Protein AF-A0A2T0RS73-F1 (afdb_monomer_lite)

pLDDT: mean 80.48, std 13.81, range [35.84, 95.81]

Structure (mmCIF, N/CA/C/O backbone):
data_AF-A0A2T0RS73-F1
#
_entry.id   AF-A0A2T0RS73-F1
#
loop_
_atom_site.group_PDB
_atom_site.id
_atom_site.type_symbol
_atom_site.label_atom_id
_atom_site.label_alt_id
_atom_site.label_comp_id
_atom_site.label_asym_id
_atom_site.label_entity_id
_atom_site.label_seq_id
_atom_site.pdbx_PDB_ins_code
_atom_site.Cartn_x
_atom_site.Cartn_y
_atom_site.Cartn_z
_atom_site.occupancy
_atom_site.B_iso_or_equiv
_atom_site.auth_seq_id
_atom_site.auth_comp_id
_atom_site.auth_asym_id
_atom_site.auth_atom_id
_atom_site.pdbx_PDB_model_num
ATOM 1 N N . MET A 1 1 ? 9.088 -9.699 -27.373 1.00 35.84 1 MET A N 1
ATOM 2 C CA . MET A 1 1 ? 8.085 -8.783 -26.798 1.00 35.84 1 MET A CA 1
ATOM 3 C C . MET A 1 1 ? 8.768 -8.154 -25.604 1.00 35.84 1 MET A C 1
ATOM 5 O O . MET A 1 1 ? 8.962 -8.860 -24.631 1.00 35.84 1 MET A O 1
ATOM 9 N N . ASN A 1 2 ? 9.248 -6.916 -25.718 1.00 44.59 2 ASN A N 1
ATOM 10 C CA . ASN A 1 2 ? 9.993 -6.263 -24.635 1.00 44.59 2 ASN A CA 1
ATOM 11 C C . ASN A 1 2 ? 9.218 -5.017 -24.199 1.00 44.59 2 ASN A C 1
ATOM 13 O O . ASN A 1 2 ? 9.668 -3.902 -24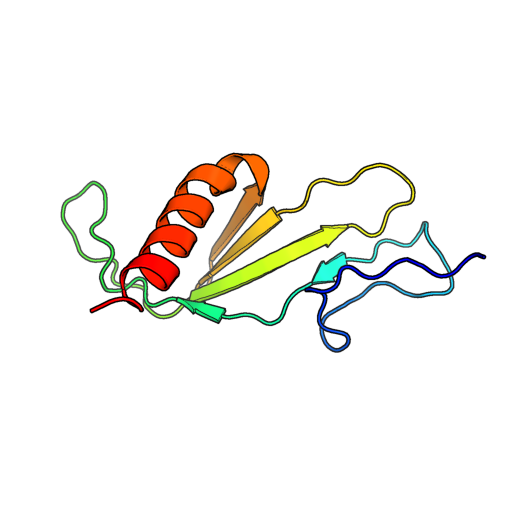.426 1.00 44.59 2 ASN A O 1
ATOM 17 N N . GLY A 1 3 ? 8.008 -5.229 -23.684 1.00 56.97 3 GLY A N 1
ATOM 18 C CA . GLY A 1 3 ? 7.313 -4.238 -22.866 1.00 56.97 3 GLY A CA 1
ATOM 19 C C . GLY A 1 3 ? 7.499 -4.636 -21.408 1.00 56.97 3 GLY A C 1
ATOM 20 O O . GLY A 1 3 ? 7.559 -5.834 -21.118 1.00 56.97 3 GLY A O 1
ATOM 21 N N . ILE A 1 4 ? 7.646 -3.663 -20.515 1.00 68.56 4 ILE A N 1
ATOM 22 C CA . ILE A 1 4 ? 7.609 -3.942 -19.082 1.00 68.56 4 ILE A CA 1
ATOM 23 C C . ILE A 1 4 ? 6.179 -4.379 -18.756 1.00 68.56 4 ILE A C 1
ATOM 25 O O . ILE A 1 4 ? 5.224 -3.717 -19.156 1.00 68.56 4 ILE A O 1
ATOM 29 N N . ASP A 1 5 ? 6.020 -5.538 -18.118 1.00 79.19 5 ASP A N 1
ATOM 30 C CA . ASP A 1 5 ? 4.693 -6.022 -17.745 1.00 79.19 5 ASP A CA 1
ATOM 31 C C . ASP A 1 5 ? 4.211 -5.248 -16.517 1.00 79.19 5 ASP A C 1
ATOM 33 O O . ASP A 1 5 ? 4.897 -5.202 -15.494 1.00 79.19 5 ASP A O 1
ATOM 37 N N . HIS A 1 6 ? 3.052 -4.602 -16.629 1.00 84.56 6 HIS A N 1
ATOM 38 C CA . HIS A 1 6 ? 2.472 -3.836 -15.534 1.00 84.56 6 HIS A CA 1
ATOM 39 C C . HIS A 1 6 ? 1.470 -4.708 -14.780 1.00 84.56 6 HIS A C 1
ATOM 41 O O . HIS A 1 6 ? 0.495 -5.171 -15.379 1.00 84.56 6 HIS A O 1
ATOM 47 N N . PRO A 1 7 ? 1.634 -4.877 -13.456 1.00 87.62 7 PRO A N 1
ATOM 48 C CA . PRO A 1 7 ? 0.630 -5.553 -12.654 1.00 87.62 7 PRO A CA 1
ATOM 49 C C . PRO A 1 7 ? -0.737 -4.877 -12.795 1.00 87.62 7 PRO A C 1
ATOM 51 O O . PRO A 1 7 ? -0.829 -3.651 -12.853 1.00 87.62 7 PRO A O 1
ATOM 54 N N . THR A 1 8 ? -1.818 -5.656 -12.775 1.00 91.31 8 THR A N 1
ATOM 55 C CA . THR A 1 8 ? -3.192 -5.141 -12.948 1.00 91.31 8 THR A CA 1
ATOM 56 C C . THR A 1 8 ? -3.617 -4.128 -11.881 1.00 91.31 8 THR A C 1
ATOM 58 O O . THR A 1 8 ? -4.512 -3.323 -12.120 1.00 91.31 8 THR A O 1
ATOM 61 N N . TRP A 1 9 ? -2.975 -4.148 -10.712 1.00 91.44 9 TRP A N 1
ATOM 62 C CA . TRP A 1 9 ? -3.186 -3.193 -9.621 1.00 91.44 9 TRP A CA 1
ATOM 63 C C . TRP A 1 9 ? -2.354 -1.906 -9.754 1.00 91.44 9 TRP A C 1
ATOM 65 O O . TRP A 1 9 ? -2.532 -0.977 -8.964 1.00 91.44 9 TRP A O 1
ATOM 75 N N . CYS A 1 10 ? -1.418 -1.842 -10.704 1.00 93.00 10 CYS A N 1
ATOM 76 C CA . CYS A 1 10 ? -0.532 -0.700 -10.888 1.00 93.00 10 CYS A CA 1
ATOM 77 C C . CYS A 1 10 ? -1.313 0.504 -11.432 1.00 93.00 10 CYS A C 1
ATOM 79 O O . CYS A 1 10 ? -1.971 0.420 -12.467 1.00 93.00 10 CYS A O 1
ATOM 81 N N . SER A 1 11 ? -1.214 1.645 -10.748 1.00 93.38 11 SER A N 1
ATOM 82 C CA . SER A 1 11 ? -1.742 2.916 -11.235 1.00 93.38 11 SER A CA 1
ATOM 83 C C . SER A 1 11 ? -0.791 3.512 -12.275 1.00 93.38 11 SER A C 1
ATOM 85 O O . SER A 1 11 ? 0.348 3.841 -11.930 1.00 93.38 11 SER A O 1
ATOM 87 N N . PRO A 1 12 ? -1.251 3.777 -13.513 1.00 88.88 12 PRO A N 1
ATOM 88 C CA . PRO A 1 12 ? -0.429 4.432 -14.530 1.00 88.88 12 PRO A CA 1
ATOM 89 C C . PRO A 1 12 ? 0.043 5.839 -14.137 1.00 88.88 12 PRO A C 1
ATOM 91 O O . PRO A 1 12 ? 0.998 6.345 -14.710 1.00 88.88 12 PRO A O 1
ATOM 94 N N . ARG A 1 13 ? -0.633 6.495 -13.182 1.00 91.94 13 ARG A N 1
ATOM 95 C CA . ARG A 1 13 ? -0.307 7.865 -12.747 1.00 91.94 13 ARG A CA 1
ATOM 96 C C . ARG A 1 13 ? 0.800 7.920 -11.703 1.00 91.94 13 ARG A C 1
ATOM 98 O O . ARG A 1 13 ? 1.455 8.948 -11.575 1.00 91.94 13 ARG A O 1
ATOM 105 N N . LEU A 1 14 ? 0.951 6.850 -10.928 1.00 91.38 14 LEU A N 1
ATOM 106 C CA . LEU A 1 14 ? 1.881 6.775 -9.798 1.00 91.38 14 LEU A CA 1
ATOM 107 C C . LEU A 1 14 ? 3.045 5.821 -10.067 1.00 91.38 14 LEU A C 1
ATOM 109 O O . LEU A 1 14 ? 4.016 5.807 -9.315 1.00 91.38 14 LEU A O 1
ATOM 113 N N . CYS A 1 15 ? 2.940 5.026 -11.129 1.00 89.44 15 CYS A N 1
ATOM 114 C CA . CYS A 1 15 ? 4.006 4.188 -11.632 1.00 89.44 15 CYS A CA 1
ATOM 115 C C . CYS A 1 15 ? 5.189 5.046 -12.096 1.00 89.44 15 CYS A C 1
ATOM 117 O O . CYS A 1 15 ? 5.032 5.914 -12.952 1.00 89.44 15 CYS A O 1
ATOM 119 N N . THR A 1 16 ? 6.379 4.779 -11.561 1.00 88.50 16 THR A N 1
ATOM 120 C CA . THR A 1 16 ? 7.621 5.467 -11.966 1.00 88.50 16 THR A CA 1
ATOM 121 C C . THR A 1 16 ? 8.464 4.644 -12.936 1.00 88.50 16 THR A C 1
ATOM 123 O O . THR A 1 16 ? 9.558 5.047 -13.320 1.00 88.50 16 THR A O 1
ATOM 126 N N . VAL A 1 17 ? 7.957 3.479 -13.332 1.00 83.12 17 VAL A N 1
ATOM 127 C CA . VAL A 1 17 ? 8.582 2.578 -14.298 1.00 83.12 17 VAL A CA 1
ATOM 128 C C . VAL A 1 17 ? 8.603 3.224 -15.674 1.00 83.12 17 VAL A C 1
ATOM 130 O O . VAL A 1 17 ? 7.568 3.651 -16.179 1.00 83.12 17 VAL A O 1
ATOM 133 N N . VAL A 1 18 ? 9.793 3.296 -16.267 1.00 73.81 18 VAL A N 1
ATOM 134 C CA . VAL A 1 18 ? 10.001 3.855 -17.601 1.00 73.81 18 VAL A CA 1
ATOM 135 C C . VAL A 1 18 ? 10.164 2.702 -18.586 1.00 73.81 18 VAL A C 1
ATOM 137 O O . VAL A 1 18 ? 11.101 1.916 -18.467 1.00 73.81 18 VAL A O 1
ATOM 140 N N . ASP A 1 19 ? 9.282 2.629 -19.586 1.00 63.84 19 ASP A N 1
ATOM 141 C CA . ASP A 1 19 ? 9.218 1.549 -20.591 1.00 63.84 19 ASP A CA 1
ATOM 142 C C . ASP A 1 19 ? 10.520 1.307 -21.370 1.00 63.84 19 ASP A C 1
ATOM 144 O O . ASP A 1 19 ? 10.680 0.285 -22.039 1.00 63.84 19 ASP A O 1
ATOM 148 N N . THR A 1 20 ? 11.457 2.251 -21.327 1.00 60.97 20 THR A N 1
ATOM 149 C CA . THR A 1 20 ? 12.651 2.244 -22.169 1.00 60.97 20 THR A CA 1
ATOM 150 C C . THR A 1 20 ? 13.865 1.575 -21.531 1.00 60.97 20 THR A C 1
ATOM 152 O O . THR A 1 20 ? 14.777 1.212 -22.275 1.00 60.97 20 THR A O 1
ATOM 155 N N . LEU A 1 21 ? 13.911 1.379 -20.204 1.00 56.34 21 LEU A N 1
ATOM 156 C CA . LEU A 1 21 ? 15.090 0.829 -19.518 1.00 56.34 21 LEU A CA 1
ATOM 157 C C . LEU A 1 21 ? 14.700 -0.035 -18.300 1.00 56.34 21 LEU A C 1
ATOM 159 O O . LEU A 1 21 ? 14.438 0.503 -17.227 1.00 56.34 21 LEU A O 1
ATOM 163 N N . PRO A 1 22 ? 14.745 -1.381 -18.398 1.00 52.94 22 PRO A N 1
ATOM 164 C CA . PRO A 1 22 ? 14.428 -2.272 -17.274 1.00 52.94 22 PRO A CA 1
ATOM 165 C C . PRO A 1 22 ? 15.448 -2.218 -16.119 1.00 52.94 22 PRO A C 1
ATOM 167 O O . PRO A 1 22 ? 15.242 -2.862 -15.095 1.00 52.94 22 PRO A O 1
ATOM 170 N N . ALA A 1 23 ? 16.561 -1.492 -16.277 1.00 53.94 23 ALA A N 1
ATOM 171 C CA . ALA A 1 23 ? 17.617 -1.375 -15.271 1.00 53.94 23 ALA A CA 1
ATOM 172 C C . ALA A 1 23 ? 17.521 -0.100 -14.408 1.00 53.94 23 ALA A C 1
ATOM 174 O O . ALA A 1 23 ? 18.105 -0.070 -13.326 1.00 53.94 23 ALA A O 1
ATOM 175 N N . ASP A 1 24 ? 16.759 0.915 -14.833 1.00 53.38 24 ASP A N 1
ATOM 176 C CA . ASP A 1 24 ? 16.803 2.257 -14.233 1.00 53.38 24 ASP A CA 1
ATOM 177 C C . ASP A 1 24 ? 15.635 2.520 -13.264 1.00 53.38 24 ASP A C 1
ATOM 179 O O . ASP A 1 24 ? 14.938 3.528 -13.339 1.00 53.38 24 ASP A O 1
ATOM 183 N N . GLY A 1 25 ? 15.455 1.611 -12.299 1.00 65.69 25 GLY A N 1
ATOM 184 C CA . GLY A 1 25 ? 15.013 1.989 -10.948 1.00 65.69 25 GLY A CA 1
ATOM 185 C C . GLY A 1 25 ? 13.599 2.560 -10.783 1.00 65.69 25 GLY A C 1
ATOM 186 O O . GLY A 1 25 ? 13.405 3.457 -9.964 1.00 65.69 25 GLY A O 1
ATOM 187 N N . GLY A 1 26 ? 12.614 2.037 -11.515 1.00 82.25 26 GLY A N 1
ATOM 188 C CA . GLY A 1 26 ? 11.201 2.372 -11.318 1.00 82.25 26 GLY A CA 1
ATOM 189 C C . GLY A 1 26 ? 10.486 1.487 -10.290 1.00 82.25 26 GLY A C 1
ATOM 190 O O . GLY A 1 26 ? 10.933 0.390 -9.951 1.00 82.25 26 GLY A O 1
ATOM 191 N N . GLU A 1 27 ? 9.326 1.942 -9.826 1.00 89.19 27 GLU A N 1
ATOM 192 C CA . GLU A 1 27 ? 8.448 1.204 -8.921 1.00 89.19 27 GLU A CA 1
ATOM 193 C C . GLU A 1 27 ? 7.015 1.210 -9.472 1.00 89.19 27 GLU A C 1
ATOM 195 O O . GLU A 1 27 ? 6.435 2.261 -9.766 1.00 89.19 27 GLU A O 1
ATOM 200 N N . HIS A 1 28 ? 6.434 0.021 -9.626 1.00 91.31 28 HIS A N 1
ATOM 201 C CA . HIS A 1 28 ? 4.997 -0.128 -9.798 1.00 91.31 28 HIS A CA 1
ATOM 202 C C . HIS A 1 28 ? 4.322 0.254 -8.488 1.00 91.31 28 HIS A C 1
ATOM 204 O O . HIS A 1 28 ? 4.690 -0.259 -7.432 1.00 91.31 28 HIS A O 1
ATOM 210 N N . ARG A 1 29 ? 3.310 1.117 -8.553 1.00 94.38 29 ARG A N 1
ATOM 211 C CA . ARG A 1 29 ? 2.582 1.603 -7.378 1.00 94.38 29 ARG A CA 1
ATOM 212 C C . ARG A 1 29 ? 1.078 1.567 -7.622 1.00 94.38 29 ARG A C 1
ATOM 214 O O . ARG A 1 29 ? 0.641 1.953 -8.702 1.00 94.38 29 ARG A O 1
ATOM 221 N N . SER A 1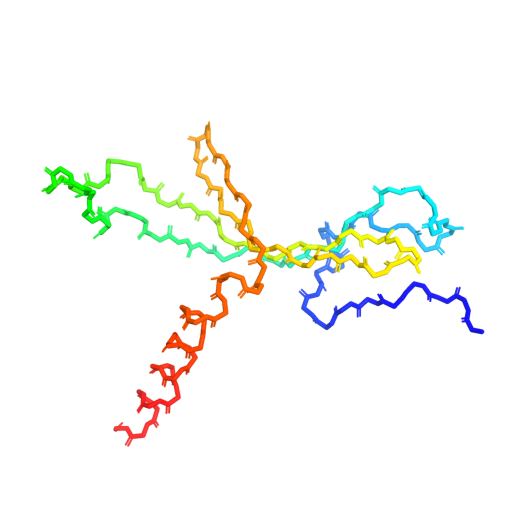 30 ? 0.291 1.102 -6.652 1.00 95.69 30 SER A N 1
ATOM 222 C CA . SER A 1 30 ? -1.178 1.191 -6.698 1.00 95.69 30 SER A CA 1
ATOM 223 C C . SER A 1 30 ? -1.677 2.591 -6.325 1.00 95.69 30 SER A C 1
ATOM 225 O O . SER A 1 30 ? -0.948 3.381 -5.724 1.00 95.69 30 SER A O 1
ATOM 227 N N . GLU A 1 31 ? -2.947 2.889 -6.612 1.00 95.81 31 GLU A N 1
ATOM 228 C CA . GLU A 1 31 ? -3.615 4.032 -5.973 1.00 95.81 31 GLU A CA 1
ATOM 229 C C . GLU A 1 31 ? -3.622 3.855 -4.441 1.00 95.81 31 GLU A C 1
ATOM 231 O O . GLU A 1 31 ? -3.767 2.721 -3.961 1.00 95.81 31 GLU A O 1
ATOM 236 N N . PRO A 1 32 ? -3.450 4.939 -3.665 1.00 94.81 32 PRO A N 1
ATOM 237 C CA . PRO A 1 32 ? -3.556 4.882 -2.219 1.00 94.81 32 PRO A CA 1
ATOM 238 C C . PRO A 1 32 ? -5.012 4.743 -1.776 1.00 94.81 32 PRO A C 1
ATOM 240 O O . PRO A 1 32 ? -5.907 5.420 -2.283 1.00 94.81 32 PRO A O 1
ATOM 243 N N . ILE A 1 33 ? -5.232 3.901 -0.771 1.00 91.62 33 ILE A N 1
ATOM 244 C CA . ILE A 1 33 ? -6.482 3.854 -0.014 1.00 91.62 33 ILE A CA 1
ATOM 245 C C . ILE A 1 33 ? -6.291 4.562 1.323 1.00 91.62 33 ILE A C 1
ATOM 247 O O . ILE A 1 33 ? -5.272 4.389 1.991 1.00 91.62 33 ILE A O 1
ATOM 251 N N . ASN A 1 34 ? -7.280 5.353 1.733 1.00 90.88 34 ASN A N 1
ATOM 252 C CA . ASN A 1 34 ? -7.245 6.012 3.034 1.00 90.88 34 ASN A CA 1
ATOM 253 C C . ASN A 1 34 ? -7.502 4.993 4.146 1.00 90.88 34 ASN A C 1
ATOM 255 O O . ASN A 1 34 ? -8.464 4.228 4.080 1.00 90.88 34 ASN A O 1
ATOM 259 N N . ILE A 1 35 ? -6.680 5.029 5.190 1.00 86.25 35 ILE A N 1
ATOM 260 C CA . ILE A 1 35 ? -6.844 4.201 6.388 1.00 86.25 35 ILE A CA 1
ATOM 261 C C . ILE A 1 35 ? -7.075 5.092 7.605 1.00 86.25 35 ILE A C 1
ATOM 263 O O . ILE A 1 35 ? -6.300 6.007 7.874 1.00 86.25 35 ILE A O 1
ATOM 267 N N . ASP A 1 36 ? -8.137 4.837 8.367 1.00 85.69 36 ASP A N 1
ATOM 268 C CA . ASP A 1 36 ? -8.386 5.561 9.614 1.00 85.69 36 ASP A CA 1
ATOM 269 C C . ASP A 1 36 ? -7.778 4.817 10.805 1.00 85.69 36 ASP A C 1
ATOM 271 O O . ASP A 1 36 ? -8.359 3.882 11.353 1.00 85.69 36 ASP A O 1
ATOM 275 N N . LEU A 1 37 ? -6.591 5.256 11.217 1.00 79.12 37 LEU A N 1
ATOM 276 C CA . LEU A 1 37 ? -5.862 4.649 12.329 1.00 79.12 37 LEU A CA 1
ATOM 277 C C . LEU A 1 37 ? -6.265 5.199 13.705 1.00 79.12 37 LEU A C 1
ATOM 279 O O . LEU A 1 37 ? -5.761 4.716 14.717 1.00 79.12 37 LEU A O 1
ATOM 283 N N . ARG A 1 38 ? -7.207 6.154 13.785 1.00 78.19 38 ARG A N 1
ATOM 284 C CA . ARG A 1 38 ? -7.672 6.719 15.071 1.00 78.19 38 ARG A CA 1
ATOM 285 C C . ARG A 1 38 ? -8.360 5.687 15.959 1.00 78.19 38 ARG A C 1
ATOM 287 O O . ARG A 1 38 ? -8.451 5.878 17.167 1.00 78.19 38 ARG A O 1
ATOM 294 N N . LEU A 1 39 ? -8.860 4.611 15.356 1.00 71.19 39 LEU A N 1
ATOM 295 C CA . LEU A 1 39 ? -9.544 3.517 16.043 1.00 71.19 39 LEU A CA 1
ATOM 296 C C . LEU A 1 39 ? -8.586 2.403 16.489 1.00 71.19 39 LEU A C 1
ATOM 298 O O . LEU A 1 39 ? -9.012 1.468 17.163 1.00 71.19 39 LEU A O 1
ATOM 302 N N . VAL A 1 40 ? -7.296 2.494 16.145 1.00 75.12 40 VAL A N 1
ATOM 303 C CA . VAL A 1 40 ? -6.302 1.495 16.540 1.00 75.12 40 VAL A CA 1
ATOM 304 C C . VAL A 1 40 ? -5.880 1.744 17.984 1.00 75.12 40 VAL A C 1
ATOM 306 O O . VAL A 1 40 ? -5.330 2.796 18.325 1.00 75.12 40 VAL A O 1
ATOM 309 N N . VAL A 1 41 ? -6.141 0.752 18.835 1.00 70.75 41 VAL A N 1
ATOM 310 C CA . VAL A 1 41 ? -5.663 0.707 20.217 1.00 70.75 41 VAL A CA 1
ATOM 311 C C . VAL A 1 41 ? -4.213 0.234 20.200 1.00 70.75 41 VAL A C 1
ATOM 313 O O . VAL A 1 41 ? -3.912 -0.850 19.707 1.00 70.75 41 VAL A O 1
ATOM 316 N N . THR A 1 42 ? -3.304 1.054 20.719 1.00 72.38 42 THR A N 1
ATOM 317 C CA . THR A 1 42 ? -1.895 0.682 20.854 1.00 72.38 42 THR A CA 1
ATOM 318 C C . THR A 1 42 ? -1.701 -0.354 21.962 1.00 72.38 42 THR A C 1
ATOM 320 O O . THR A 1 42 ? -2.570 -0.561 22.811 1.00 72.38 42 THR A O 1
ATOM 323 N N . ASP A 1 43 ? -0.515 -0.954 22.011 1.00 68.38 43 ASP A N 1
ATOM 324 C CA . ASP A 1 43 ? -0.030 -1.834 23.086 1.00 68.38 43 ASP A CA 1
ATOM 325 C C . ASP A 1 43 ? -0.208 -1.259 24.507 1.00 68.38 43 ASP A C 1
ATOM 327 O O . ASP A 1 43 ? -0.235 -1.997 25.490 1.00 68.38 43 ASP A O 1
ATOM 331 N N . ARG A 1 44 ? -0.371 0.063 24.627 1.00 72.44 44 ARG A N 1
ATOM 332 C CA . ARG A 1 44 ? -0.604 0.781 25.889 1.00 72.44 44 ARG A CA 1
ATOM 333 C C . ARG A 1 44 ? -2.074 1.083 26.179 1.00 72.44 44 ARG A C 1
ATOM 335 O O . ARG A 1 44 ? -2.356 1.909 27.046 1.00 72.44 44 ARG A O 1
ATOM 342 N N . GLY A 1 45 ? -3.008 0.486 25.441 1.00 73.19 45 GLY A N 1
ATOM 343 C CA . GLY A 1 45 ? -4.444 0.710 25.624 1.00 73.19 45 GLY A CA 1
ATOM 344 C C . GLY A 1 45 ? -4.899 2.125 25.254 1.00 73.19 45 GLY A C 1
ATOM 345 O O . GLY A 1 45 ? -5.964 2.564 25.682 1.00 73.19 45 GLY A O 1
ATOM 346 N N . ARG A 1 46 ? -4.088 2.873 24.494 1.00 66.31 46 ARG A N 1
ATOM 347 C CA . ARG A 1 46 ? -4.409 4.236 24.055 1.00 66.31 46 ARG A CA 1
ATOM 348 C C . ARG A 1 46 ? -4.790 4.211 22.586 1.00 66.31 46 ARG A C 1
ATOM 350 O O . ARG A 1 46 ? -4.119 3.563 21.793 1.00 66.31 46 ARG A O 1
ATOM 357 N N . LEU A 1 47 ? -5.831 4.951 22.220 1.00 71.19 47 LEU A N 1
ATOM 358 C CA . LEU A 1 47 ? -6.120 5.207 20.812 1.00 71.19 47 LEU A CA 1
ATOM 359 C C . LEU A 1 47 ? -4.967 6.001 20.193 1.00 71.19 47 LEU A C 1
ATOM 361 O O . LEU A 1 47 ? -4.441 6.924 20.828 1.00 71.19 47 LEU A O 1
ATOM 365 N N . SER A 1 48 ? -4.571 5.631 18.976 1.00 67.94 48 SER A N 1
ATOM 366 C CA . SER A 1 48 ? -3.562 6.381 18.234 1.00 67.94 48 SER A CA 1
ATOM 367 C C . SER A 1 48 ? -4.050 7.820 18.004 1.00 67.94 48 SER A C 1
ATOM 369 O O . SER A 1 48 ? -5.114 8.016 17.412 1.00 67.94 48 SER A O 1
ATOM 371 N N . PRO A 1 49 ? -3.304 8.849 18.454 1.00 62.97 49 PRO A N 1
ATOM 372 C CA . PRO A 1 49 ? -3.677 10.239 18.216 1.00 62.97 49 PRO A CA 1
ATOM 373 C C . PRO A 1 49 ? -3.448 10.660 16.757 1.00 62.97 49 PRO A C 1
ATOM 375 O O . PRO A 1 49 ? -3.992 11.679 16.334 1.00 62.97 49 PRO A O 1
ATOM 378 N N . SER A 1 50 ? -2.651 9.906 15.988 1.00 64.38 50 SER A N 1
ATOM 379 C CA . SER A 1 50 ? -2.445 10.156 14.563 1.00 64.38 50 SER A CA 1
ATOM 380 C C . SER A 1 50 ? -3.490 9.419 13.732 1.00 64.38 50 SER A C 1
ATOM 382 O O . SER A 1 50 ? -3.603 8.191 13.745 1.00 64.38 50 SER A O 1
ATOM 384 N N . GLY A 1 51 ? -4.278 10.237 13.037 1.00 69.06 51 GLY A N 1
ATOM 385 C CA . GLY A 1 51 ? -5.324 9.834 12.122 1.00 69.06 51 GLY A CA 1
ATOM 386 C C . GLY A 1 51 ? -4.911 9.897 10.664 1.00 69.06 51 GLY A C 1
ATOM 387 O O . GLY A 1 51 ? -3.885 10.471 10.320 1.00 69.06 51 GLY A O 1
ATOM 388 N N . ILE A 1 52 ? -5.771 9.275 9.863 1.00 80.81 52 ILE A N 1
ATOM 389 C CA . ILE A 1 52 ? -5.782 9.207 8.400 1.00 80.81 52 ILE A CA 1
ATOM 390 C C . ILE A 1 52 ? -4.390 9.011 7.787 1.00 80.81 52 ILE A C 1
ATOM 392 O O . ILE A 1 52 ? -3.662 9.959 7.504 1.00 80.81 52 ILE A O 1
ATOM 396 N N . GLY A 1 53 ? -4.052 7.746 7.563 1.00 88.88 53 GLY A N 1
ATOM 397 C CA . GLY A 1 53 ? -2.928 7.352 6.728 1.00 88.88 53 GLY A CA 1
ATOM 398 C C . GLY A 1 53 ? -3.367 6.968 5.321 1.00 88.88 53 GLY A C 1
ATOM 399 O O . GLY A 1 53 ? -4.547 7.022 4.967 1.00 88.88 53 GLY A O 1
ATOM 400 N N . SER A 1 54 ? -2.405 6.509 4.537 1.00 93.06 54 SER A N 1
ATOM 401 C CA . SER A 1 54 ? -2.615 5.861 3.250 1.00 93.06 54 SER A CA 1
ATOM 402 C C . SER A 1 54 ? -1.971 4.480 3.246 1.00 93.06 54 SER A C 1
ATOM 404 O O . SER A 1 54 ? -0.885 4.297 3.791 1.00 93.06 54 SER A O 1
ATOM 406 N N . ALA A 1 55 ? -2.631 3.517 2.613 1.00 93.50 55 ALA A N 1
ATOM 407 C CA . ALA A 1 55 ? -2.055 2.222 2.284 1.00 93.50 55 ALA A CA 1
ATOM 408 C C . ALA A 1 55 ? -1.983 2.063 0.764 1.00 93.50 55 ALA A C 1
ATOM 410 O O . ALA A 1 55 ? -2.915 2.442 0.058 1.00 93.50 55 ALA A O 1
ATOM 411 N N . TYR A 1 56 ? -0.887 1.517 0.250 1.00 95.00 56 TYR A N 1
ATOM 412 C CA . TYR A 1 56 ? -0.725 1.218 -1.174 1.00 95.00 56 TYR A CA 1
ATOM 413 C C . TYR A 1 56 ? 0.275 0.084 -1.376 1.00 95.00 56 TYR A C 1
ATOM 415 O O . TYR A 1 56 ? 1.110 -0.191 -0.517 1.00 95.00 56 TYR A O 1
ATOM 423 N N . ILE A 1 57 ? 0.182 -0.588 -2.517 1.00 94.94 57 ILE A N 1
ATOM 424 C CA . ILE A 1 57 ? 1.086 -1.672 -2.886 1.00 94.94 57 ILE A CA 1
ATOM 425 C C . ILE A 1 57 ? 2.202 -1.113 -3.758 1.00 94.94 57 ILE A C 1
ATOM 427 O O . ILE A 1 57 ? 1.941 -0.296 -4.647 1.00 94.94 57 ILE A O 1
ATOM 431 N N . THR A 1 58 ? 3.431 -1.573 -3.523 1.00 94.62 58 THR A N 1
ATOM 432 C CA . THR A 1 58 ? 4.558 -1.283 -4.403 1.00 94.62 58 THR A CA 1
ATOM 433 C C . THR A 1 58 ? 5.353 -2.520 -4.801 1.00 94.62 58 THR A C 1
ATOM 435 O O . THR A 1 58 ? 5.425 -3.505 -4.065 1.00 94.62 58 THR A O 1
ATOM 438 N N . GLN A 1 59 ? 5.952 -2.480 -5.989 1.00 92.06 59 GLN A N 1
ATOM 439 C CA . GLN A 1 59 ? 6.858 -3.509 -6.488 1.00 92.06 59 GLN A CA 1
ATOM 440 C C . GLN A 1 59 ? 7.929 -2.855 -7.360 1.00 92.06 59 GLN A C 1
ATOM 442 O O . GLN A 1 59 ? 7.607 -2.116 -8.287 1.00 92.06 59 GLN A O 1
ATOM 447 N N . ALA A 1 60 ? 9.204 -3.140 -7.097 1.00 88.50 60 ALA A N 1
ATOM 448 C CA . ALA A 1 60 ? 10.285 -2.645 -7.944 1.00 88.50 60 ALA A CA 1
ATOM 449 C C . ALA A 1 60 ? 10.197 -3.261 -9.351 1.00 88.50 60 ALA A C 1
ATOM 451 O O . ALA A 1 60 ? 10.027 -4.478 -9.488 1.00 88.50 60 ALA A O 1
ATOM 452 N N . ALA A 1 61 ? 10.349 -2.429 -10.380 1.00 81.50 61 ALA A N 1
ATOM 453 C CA . ALA A 1 61 ? 10.451 -2.874 -11.761 1.00 81.50 61 ALA A CA 1
ATOM 454 C C . ALA A 1 61 ? 11.897 -3.257 -12.058 1.00 81.50 61 ALA A C 1
ATOM 456 O O . ALA A 1 61 ? 12.713 -2.442 -12.485 1.00 81.50 61 ALA A O 1
ATOM 457 N N . CYS A 1 62 ? 12.216 -4.514 -11.776 1.00 74.56 62 CYS A N 1
ATOM 458 C CA . CYS A 1 62 ? 13.506 -5.104 -12.088 1.00 74.56 62 CYS A CA 1
ATOM 459 C C . CYS A 1 62 ? 13.300 -6.399 -12.883 1.00 74.56 62 CYS A C 1
ATOM 461 O O . CYS A 1 62 ? 12.277 -7.063 -12.717 1.00 74.56 62 CYS A O 1
ATOM 463 N N . PRO A 1 63 ? 14.273 -6.806 -13.717 1.00 68.88 63 PRO A N 1
ATOM 464 C CA . PRO A 1 63 ? 14.165 -8.026 -14.517 1.00 68.88 63 PRO A CA 1
ATOM 465 C C . PRO A 1 63 ? 14.287 -9.316 -13.687 1.00 68.88 63 PRO A C 1
ATOM 467 O O . PRO A 1 63 ? 14.060 -10.405 -14.208 1.00 68.88 63 PRO A O 1
ATOM 470 N N . TRP A 1 64 ? 14.673 -9.219 -12.412 1.00 70.31 64 TRP A N 1
ATOM 471 C CA . TRP A 1 64 ? 14.689 -10.336 -11.466 1.00 70.31 64 TRP A CA 1
ATOM 472 C C . TRP A 1 64 ? 13.410 -10.358 -10.614 1.00 70.31 64 TRP A C 1
ATOM 474 O O . TRP A 1 64 ? 12.757 -9.327 -10.480 1.00 70.31 64 TRP A O 1
ATOM 484 N N . PRO A 1 65 ? 13.055 -11.495 -9.987 1.00 73.44 65 PRO A N 1
ATOM 485 C CA . PRO A 1 65 ? 11.923 -11.557 -9.068 1.00 73.44 65 PRO A CA 1
ATOM 486 C C . PRO A 1 65 ? 12.058 -10.526 -7.943 1.00 73.44 65 PRO A C 1
ATOM 488 O O . PRO A 1 65 ? 13.027 -10.544 -7.181 1.00 73.44 65 PRO A O 1
ATOM 491 N N . THR A 1 66 ? 11.082 -9.628 -7.840 1.00 80.81 66 THR A N 1
ATOM 492 C CA . THR A 1 66 ? 11.024 -8.604 -6.797 1.00 80.81 66 THR A CA 1
ATOM 493 C C . THR A 1 66 ? 9.885 -8.889 -5.835 1.00 80.81 66 THR A C 1
ATOM 495 O O . THR A 1 66 ? 8.805 -9.339 -6.220 1.00 80.81 66 THR A O 1
ATOM 498 N N . ASN A 1 67 ? 10.128 -8.614 -4.555 1.00 89.56 67 ASN A N 1
ATOM 499 C CA . ASN A 1 67 ? 9.069 -8.668 -3.561 1.00 89.56 67 ASN A CA 1
ATOM 500 C C . ASN A 1 67 ? 8.086 -7.520 -3.796 1.00 89.56 67 ASN A C 1
ATOM 502 O O . ASN A 1 67 ? 8.477 -6.392 -4.095 1.00 89.56 67 ASN A O 1
ATOM 506 N N . THR A 1 68 ? 6.809 -7.830 -3.619 1.00 92.69 68 THR A N 1
ATOM 507 C CA . THR A 1 68 ? 5.748 -6.832 -3.509 1.00 92.69 68 THR A CA 1
ATOM 508 C C . THR A 1 68 ? 5.602 -6.437 -2.042 1.00 92.69 68 THR A C 1
ATOM 510 O O . THR A 1 68 ? 5.688 -7.298 -1.163 1.00 92.69 68 THR A O 1
ATOM 513 N N . PHE A 1 69 ? 5.382 -5.156 -1.768 1.00 94.62 69 PHE A N 1
ATOM 514 C CA . PHE A 1 69 ? 5.240 -4.612 -0.421 1.00 94.62 69 PHE A CA 1
ATOM 515 C C . PHE A 1 69 ? 3.895 -3.911 -0.264 1.00 94.62 69 PHE A C 1
ATOM 517 O O . PHE A 1 69 ? 3.456 -3.191 -1.156 1.00 94.62 69 PHE A O 1
ATOM 524 N N . LEU A 1 70 ? 3.265 -4.087 0.894 1.00 95.12 70 LEU A N 1
ATOM 525 C CA . LEU A 1 70 ? 2.233 -3.189 1.393 1.00 95.12 70 LEU A CA 1
ATOM 526 C C . LEU A 1 70 ? 2.934 -2.044 2.128 1.00 95.12 70 LEU A C 1
ATOM 528 O O . LEU A 1 70 ? 3.586 -2.269 3.151 1.00 95.12 70 LEU A O 1
ATOM 532 N N . ARG A 1 71 ? 2.806 -0.824 1.614 1.00 95.00 71 ARG A N 1
ATOM 533 C CA . ARG A 1 71 ? 3.298 0.389 2.266 1.00 95.00 71 ARG A CA 1
ATOM 534 C C . ARG A 1 71 ? 2.177 1.063 3.035 1.00 95.00 71 ARG A C 1
ATOM 536 O O . ARG A 1 71 ? 1.061 1.182 2.532 1.00 95.00 71 ARG A O 1
ATOM 543 N N . LEU A 1 72 ? 2.495 1.498 4.248 1.00 92.12 72 LEU A N 1
ATOM 544 C CA . LEU A 1 72 ? 1.615 2.268 5.116 1.00 92.12 72 LEU A CA 1
ATOM 545 C C . LEU A 1 72 ? 2.300 3.593 5.428 1.00 92.12 72 LEU A C 1
ATOM 547 O O . LEU A 1 72 ? 3.422 3.613 5.934 1.00 92.12 72 LEU A O 1
ATOM 551 N N . GLU A 1 73 ? 1.610 4.687 5.149 1.00 91.88 73 GLU A N 1
ATOM 552 C CA . GLU A 1 73 ? 2.129 6.041 5.290 1.00 91.88 73 GLU A CA 1
ATOM 553 C C . GLU A 1 73 ? 1.186 6.870 6.163 1.00 91.88 73 GLU A C 1
ATOM 555 O O . GLU A 1 73 ? -0.030 6.868 5.974 1.00 91.88 73 GLU A O 1
ATOM 560 N N . VAL A 1 74 ? 1.745 7.585 7.131 1.00 87.88 74 VAL A N 1
ATOM 561 C CA . VAL A 1 74 ? 1.057 8.578 7.966 1.00 87.88 74 VAL A CA 1
ATOM 562 C C . VAL A 1 74 ? 1.926 9.836 8.033 1.00 87.88 74 VAL A C 1
ATOM 564 O O . VAL A 1 74 ? 3.123 9.757 7.753 1.00 87.88 74 VAL A O 1
ATOM 567 N N . PRO A 1 75 ? 1.400 11.006 8.440 1.00 85.38 75 PRO A N 1
ATOM 568 C CA . PRO A 1 75 ? 2.219 12.211 8.541 1.00 85.38 75 PRO A CA 1
ATOM 569 C C . PRO A 1 75 ? 3.506 11.984 9.357 1.00 85.38 75 PRO A C 1
ATOM 571 O O . PRO A 1 75 ? 3.466 11.709 10.558 1.00 85.38 75 PRO A O 1
ATOM 574 N N . GLY A 1 76 ? 4.652 12.080 8.680 1.00 84.31 76 GLY A N 1
ATOM 575 C CA . GLY A 1 76 ? 5.986 11.940 9.268 1.00 84.31 76 GLY A CA 1
ATOM 576 C C . GLY A 1 76 ? 6.485 10.510 9.499 1.00 84.31 76 GLY A C 1
ATOM 577 O O . GLY A 1 76 ? 7.582 10.370 10.032 1.00 84.31 76 GLY A O 1
ATOM 578 N N . ASN A 1 77 ? 5.736 9.461 9.132 1.00 87.12 77 ASN A N 1
ATOM 579 C CA . ASN A 1 77 ? 6.191 8.073 9.274 1.00 87.12 77 ASN A CA 1
ATOM 580 C C . ASN A 1 77 ? 5.727 7.193 8.109 1.00 87.12 77 ASN A C 1
ATOM 582 O O . ASN A 1 77 ? 4.593 7.292 7.648 1.00 87.12 77 ASN A O 1
ATOM 586 N N . GLU A 1 78 ? 6.582 6.260 7.706 1.00 91.31 78 GLU A N 1
ATOM 587 C CA . GLU A 1 78 ? 6.272 5.240 6.708 1.00 91.31 78 GLU A CA 1
ATOM 588 C C . GLU A 1 78 ? 6.781 3.883 7.197 1.00 91.31 78 GLU A C 1
ATOM 590 O O . GLU A 1 78 ? 7.820 3.792 7.856 1.00 91.31 78 GLU A O 1
ATOM 595 N N . THR A 1 79 ? 6.057 2.820 6.865 1.00 91.88 79 THR A N 1
ATOM 596 C CA . THR A 1 79 ? 6.550 1.452 6.992 1.00 91.88 79 THR A CA 1
ATOM 597 C C . THR A 1 79 ? 6.204 0.632 5.754 1.00 91.88 79 THR A C 1
ATOM 599 O O . THR A 1 79 ? 5.222 0.8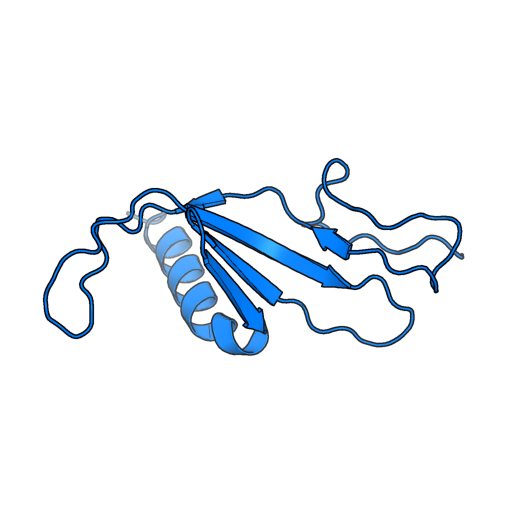97 5.062 1.00 91.88 79 THR A O 1
ATOM 602 N N . SER A 1 80 ? 7.026 -0.377 5.477 1.00 94.56 80 SER A N 1
ATOM 603 C CA . SER A 1 80 ? 6.874 -1.296 4.350 1.00 94.56 80 SER A CA 1
ATOM 604 C C . SER A 1 80 ? 6.851 -2.730 4.863 1.00 94.56 80 SER A C 1
ATOM 606 O O . SER A 1 80 ? 7.785 -3.171 5.533 1.00 94.56 80 SER A O 1
ATOM 608 N N . ILE A 1 81 ? 5.796 -3.466 4.529 1.00 94.31 81 ILE A N 1
ATOM 609 C CA . ILE A 1 81 ? 5.594 -4.856 4.939 1.00 94.31 81 ILE A CA 1
ATOM 610 C C . ILE A 1 81 ? 5.629 -5.721 3.676 1.00 94.31 81 ILE A C 1
ATOM 612 O O . ILE A 1 81 ? 4.844 -5.466 2.761 1.00 94.31 81 ILE A O 1
ATOM 616 N N . PRO A 1 82 ? 6.501 -6.741 3.575 1.00 94.94 82 PRO A N 1
ATOM 617 C CA . PRO A 1 82 ? 6.441 -7.687 2.464 1.00 94.94 82 PRO A CA 1
ATOM 618 C C . PRO A 1 82 ? 5.038 -8.291 2.355 1.00 94.94 82 PRO A C 1
ATOM 620 O O . PRO A 1 82 ? 4.489 -8.754 3.353 1.00 94.94 82 PRO A O 1
ATOM 623 N N . LEU A 1 83 ? 4.458 -8.329 1.154 1.00 91.25 83 LEU A N 1
ATOM 624 C CA . LEU A 1 83 ? 3.070 -8.761 0.957 1.00 91.25 83 LEU A CA 1
ATOM 625 C C . LEU A 1 83 ? 2.833 -10.191 1.467 1.00 91.25 83 LEU A C 1
ATOM 627 O O . LEU A 1 83 ? 1.779 -10.481 2.018 1.00 91.25 83 LEU A O 1
ATOM 631 N N . VAL A 1 84 ? 3.848 -11.055 1.374 1.00 90.88 84 VAL A N 1
ATOM 632 C CA . VAL A 1 84 ? 3.829 -12.419 1.931 1.00 90.88 84 VAL A CA 1
ATOM 633 C C . VAL A 1 84 ? 3.633 -12.455 3.450 1.00 90.88 84 VAL A C 1
ATOM 635 O O . VAL A 1 84 ? 3.037 -13.395 3.956 1.00 90.88 84 VAL A O 1
ATOM 638 N N . GLN A 1 85 ? 4.097 -11.434 4.177 1.00 91.75 85 GLN A N 1
ATOM 639 C CA . GLN A 1 85 ? 3.879 -11.299 5.622 1.00 91.75 85 GLN A CA 1
ATOM 640 C C . GLN A 1 85 ? 2.516 -10.665 5.931 1.00 91.75 85 GLN A C 1
ATOM 642 O O . GLN A 1 85 ? 1.927 -10.956 6.965 1.00 91.75 85 GLN A O 1
ATOM 647 N N . ALA A 1 86 ? 1.994 -9.823 5.034 1.00 88.75 86 ALA A N 1
ATOM 648 C CA . ALA A 1 86 ? 0.661 -9.228 5.160 1.00 88.75 86 ALA A CA 1
ATOM 649 C C . ALA A 1 86 ? -0.477 -10.166 4.701 1.00 88.75 86 ALA A C 1
ATOM 651 O O . ALA A 1 86 ? -1.648 -9.856 4.918 1.00 88.75 86 ALA A O 1
ATOM 652 N N . ALA A 1 87 ? -0.147 -11.294 4.063 1.00 87.75 87 ALA A N 1
ATOM 653 C CA . ALA A 1 87 ? -1.094 -12.156 3.361 1.00 87.75 87 ALA A CA 1
ATOM 654 C C . ALA A 1 87 ? -2.239 -12.660 4.250 1.00 87.75 87 ALA A C 1
ATOM 656 O O . ALA A 1 87 ? -3.386 -12.639 3.816 1.00 87.75 87 ALA A O 1
ATOM 657 N N . GLU A 1 88 ? -1.957 -13.056 5.493 1.00 87.25 88 GLU A N 1
ATOM 658 C CA . GLU A 1 88 ? -2.987 -13.565 6.411 1.00 87.25 88 GLU A CA 1
ATOM 659 C C . GLU A 1 88 ? -4.030 -12.499 6.766 1.00 87.25 88 GLU A C 1
ATOM 661 O O . GLU A 1 88 ? -5.227 -12.772 6.755 1.00 87.25 88 GLU A O 1
ATOM 666 N N . ILE A 1 89 ? -3.589 -11.267 7.033 1.00 84.31 89 ILE A N 1
ATOM 667 C CA . ILE A 1 89 ? -4.490 -10.153 7.355 1.00 84.31 89 ILE A CA 1
ATOM 668 C C . ILE A 1 89 ? -5.326 -9.787 6.127 1.00 84.31 89 ILE A C 1
ATOM 670 O O . ILE A 1 89 ? -6.532 -9.580 6.232 1.00 84.31 89 ILE A O 1
ATOM 674 N N . LEU A 1 90 ? -4.699 -9.728 4.950 1.00 85.56 90 LEU A N 1
ATOM 675 C CA . LEU A 1 90 ? -5.398 -9.430 3.7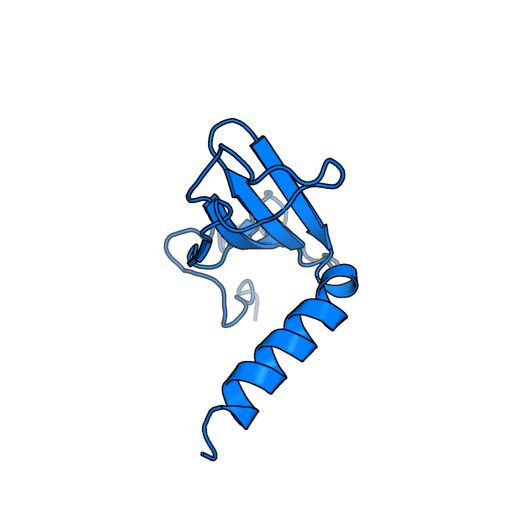01 1.00 85.56 90 LEU A CA 1
ATOM 676 C C . LEU A 1 90 ? -6.416 -10.518 3.338 1.00 85.56 90 LEU A C 1
ATOM 678 O O . LEU A 1 90 ? -7.494 -10.183 2.855 1.00 85.56 90 LEU A O 1
ATOM 682 N N . ALA A 1 91 ? -6.111 -11.791 3.608 1.00 86.69 91 ALA A N 1
ATOM 683 C CA . ALA A 1 91 ? -7.048 -12.894 3.429 1.00 86.69 91 ALA A CA 1
ATOM 684 C C . ALA A 1 91 ? -8.275 -12.731 4.337 1.0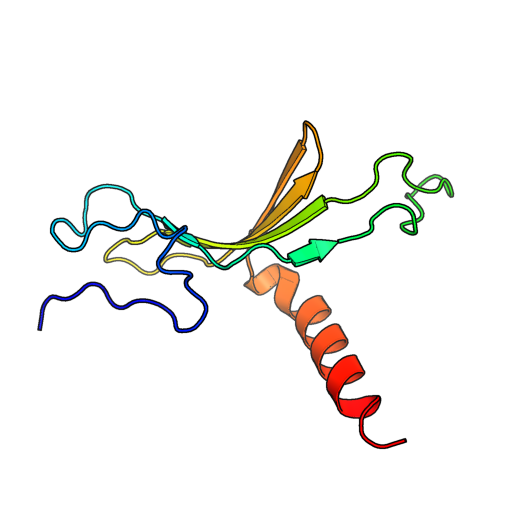0 86.69 91 ALA A C 1
ATOM 686 O O . ALA A 1 91 ? -9.395 -12.731 3.840 1.00 86.69 91 ALA A O 1
ATOM 687 N N . GLN A 1 92 ? -8.072 -12.457 5.631 1.00 85.06 92 GLN A N 1
ATOM 688 C CA . GLN A 1 92 ? -9.179 -12.206 6.563 1.00 85.06 92 GLN A CA 1
ATOM 689 C C . GLN A 1 92 ? -10.045 -11.013 6.136 1.00 85.06 92 GLN A C 1
ATOM 691 O O . GLN A 1 92 ? -11.270 -11.076 6.202 1.00 85.06 92 GLN A O 1
ATOM 696 N N . LEU A 1 93 ? -9.431 -9.919 5.672 1.00 82.88 93 LEU A N 1
ATOM 697 C CA . LEU A 1 93 ? -10.172 -8.767 5.152 1.00 82.88 93 LEU A CA 1
ATOM 698 C C . LEU A 1 93 ? -10.976 -9.124 3.898 1.00 82.88 93 LEU A C 1
ATOM 700 O O . LEU A 1 93 ? -12.119 -8.691 3.761 1.00 82.88 93 LEU A O 1
ATOM 704 N N . ASN A 1 94 ? -10.391 -9.908 2.991 1.00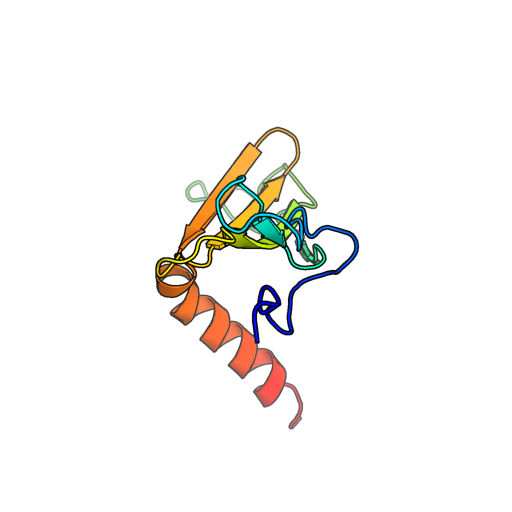 85.56 94 ASN A N 1
ATOM 705 C CA . ASN A 1 94 ? -11.080 -10.382 1.800 1.00 85.56 94 ASN A CA 1
ATOM 706 C C . ASN A 1 94 ? -12.292 -11.245 2.171 1.00 85.56 94 ASN A C 1
ATOM 708 O O . ASN A 1 94 ? -13.370 -11.027 1.621 1.00 85.56 94 ASN A O 1
ATOM 712 N N . ASP A 1 95 ? -12.139 -12.159 3.125 1.00 87.44 95 ASP A N 1
ATOM 713 C CA . ASP A 1 95 ? -13.225 -13.017 3.596 1.00 87.44 95 ASP A CA 1
ATOM 714 C C . ASP A 1 95 ? -14.356 -12.181 4.208 1.00 87.44 95 ASP A C 1
ATOM 716 O O . ASP A 1 95 ? -15.505 -12.333 3.808 1.00 87.44 95 ASP A O 1
ATOM 720 N N . LEU A 1 96 ? -14.047 -11.190 5.053 1.00 80.31 96 LEU A N 1
ATOM 721 C CA . LEU A 1 96 ? -15.052 -10.280 5.625 1.00 80.31 96 LEU A CA 1
ATOM 722 C C . LEU A 1 96 ? -15.861 -9.523 4.561 1.00 80.31 96 LEU A C 1
ATOM 724 O O . LEU A 1 96 ? -17.070 -9.336 4.713 1.00 80.31 96 LEU A O 1
ATOM 728 N N . ILE A 1 97 ? -15.210 -9.085 3.480 1.00 83.25 97 ILE A N 1
ATOM 729 C CA . ILE A 1 97 ? -15.875 -8.382 2.374 1.00 83.25 97 ILE A CA 1
ATOM 730 C C . ILE A 1 97 ? -16.853 -9.315 1.640 1.00 83.25 97 ILE A C 1
ATOM 732 O O . ILE A 1 97 ? -17.933 -8.873 1.237 1.00 83.25 97 ILE A O 1
ATOM 736 N N . HIS A 1 98 ? -16.501 -10.595 1.488 1.00 77.50 98 HIS A N 1
ATOM 737 C CA . HIS A 1 98 ? -17.290 -11.582 0.742 1.00 77.50 98 HIS A CA 1
ATOM 738 C C . HIS A 1 98 ? -18.350 -12.297 1.599 1.00 77.50 98 HIS A C 1
ATOM 740 O O . HIS A 1 98 ? -19.402 -12.678 1.089 1.00 77.50 98 HIS A O 1
ATOM 746 N N . GLU A 1 99 ? -18.124 -12.448 2.903 1.00 72.56 99 GLU A N 1
ATOM 747 C CA . GLU A 1 99 ? -19.105 -12.987 3.850 1.00 72.56 99 GLU A CA 1
ATOM 748 C C . GLU A 1 99 ? -20.172 -11.941 4.204 1.00 72.56 99 GLU A C 1
ATOM 750 O O . GLU A 1 99 ? -21.361 -12.257 4.277 1.00 72.56 99 GLU A O 1
ATOM 755 N N . GLY A 1 100 ? -19.784 -10.665 4.315 1.00 55.94 100 GLY A N 1
ATOM 756 C CA . GLY A 1 100 ? -20.712 -9.550 4.528 1.00 55.94 100 GLY A CA 1
ATOM 757 C C . GLY A 1 100 ? -21.659 -9.269 3.353 1.00 55.94 100 GLY A C 1
ATOM 758 O O . GLY A 1 100 ? -22.585 -8.476 3.499 1.00 55.94 100 GLY A O 1
ATOM 759 N N . THR A 1 101 ? -21.457 -9.904 2.192 1.00 51.75 101 THR A N 1
ATOM 760 C CA . THR A 1 101 ? -22.312 -9.752 1.000 1.00 51.75 101 THR A CA 1
ATOM 761 C C . THR A 1 101 ? -23.422 -10.803 0.887 1.00 51.75 101 THR A C 1
ATOM 763 O O . THR A 1 101 ? -24.231 -10.717 -0.036 1.00 51.75 101 THR A O 1
ATOM 766 N N . GLN A 1 102 ? -23.496 -11.776 1.805 1.00 50.03 102 GLN A N 1
ATOM 767 C CA . GLN A 1 102 ? -24.542 -12.815 1.817 1.00 50.03 102 GLN A CA 1
ATOM 768 C C . GLN A 1 102 ? -25.613 -12.642 2.913 1.00 50.03 102 GLN A C 1
ATOM 770 O O . GLN A 1 102 ? -26.382 -13.571 3.156 1.00 50.03 102 GLN A O 1
ATOM 775 N N . SER A 1 103 ? -25.673 -11.478 3.572 1.00 48.28 103 SER A N 1
ATOM 776 C CA . SER A 1 103 ? -26.668 -11.163 4.618 1.00 48.28 103 SER A CA 1
ATOM 777 C C . SER A 1 103 ? -27.793 -10.263 4.116 1.00 48.28 103 SER A C 1
ATOM 779 O O . SER A 1 103 ? -27.475 -9.259 3.442 1.00 48.28 103 SER A O 1
#

Secondary structure (DSSP, 8-state):
--PPPPPTT--TTT----TT-TTS-EEEEPPPEEE-GGGPBPTTS-B-S---EEEEEEEEE-SS---EEEEEEETTEEEEEEHHHHHHHHHHHHHHHHHTT--

Foldseek 3Di:
DQFQDAPPQFDPVQWPDDRPDLVPKIKGKGDWDKDFQQCPQDPVRHRDPFTIKTWMKIWIRHPDDTFIWIWIGTVPDIDTHGVVRCVVVVVVVVVCVVVVVVD

Sequence (103 aa):
MNGIDHPTWCSPRLCTVVDTLPADGGEHRSEPINIDLRLVVTDRGRLSPSGIGSAYITQAACPWPTNTFLRLEVPGNETSIPLVQAAEILAQLNDLIHEGTQS

Organism: NCBI:txid439699

Radius of gyration: 16.62 Å; chains: 1; bounding box: 44×26×53 Å